Protein 1RZX (pdb70)

CATH classification: 2.30.42.10

B-factor: mean 41.95, std 18.41, range [14.36, 90.68]

Nearest PDB structures (foldseek):
  1rzx-assembly1_A  TM=1.010E+00  e=3.413E-18  Drosophila melanogaster
  1nf3-assembly1_C  TM=9.631E-01  e=6.426E-15  Mus musculus
  2lc6-assembly1_A  TM=9.335E-01  e=3.221E-14  Drosophila melanogaster
  1ry4-assembly1_A  TM=7.702E-01  e=1.210E-12  Drosophila melanogaster
  4q2n-assembly2_C  TM=8.700E-01  e=5.720E-05  Homo sapiens

Foldseek 3Di:
DLKDKDKQADDDLPAFSFWDKDKDWDQDADDVGTDIFIFMWTQDGHVVHRVVVVVPHDGGWTWQAKPPHGCGPHDSVVVVVSQNVCRNIIMTMTRDPD/DDDDDD

Radius of gyration: 13.33 Å; Cα contacts (8 Å, |Δi|>4): 228; chains: 2; bounding box: 27×26×45 Å

Organism: Drosophila melanogaster (NCBI:txid7227)

Sequence (104 aa):
ETHRRVRLLKHGSDKPLGFYIRDGTSVRVTASGLEKQPGIFISRLVPGGLAESTGLLAVNDEVIEVNGIEVAGKTLDQVTDMMVANSSNLIITVKPANVKESLV

InterPro domains:
  IPR000270 PB1 domain [PF00564] (20-100)
  IPR000270 PB1 domain [SM00666] (19-101)
  IPR001478 PDZ domain [PF00595] (165-249)
  IPR001478 PDZ domain [PS50106] (160-253)
  IPR001478 PDZ domain [SM00228] (170-253)
  IPR034868 Partitioning defective protein 6, PB1 domain [cd06403] (20-101)
  IPR036034 PDZ superfamily [G3DSA:2.30.42.10] (130-256)
  IPR036034 PDZ superfamily [SSF50156] (130-253)
  IPR051741 Partitioning defective 6 homolog protein [PTHR14102] (9-257)
  IPR053793 PB1-like domain [PS51745] (19-101)

Secondary structure (DSSP, 8-state):
---EEEEEE---SSS--SEEEEEEEEEE--SSS-EEEEEEEEEEE-TT-HHHHHT---TTPEEEEETTEE-TT--HHHHHHHHHHT-TEEEEEEE---/---EE-

Solvent-accessible surface area: 6295 Å² total; per-residue (Å²): 183,92,70,99,164,0,155,0,113,27,166,31,115,140,105,46,0,1,0,39,0,52,88,20,83,10,91,84,122,73,107,115,30,132,88,151,52,120,12,4,21,0,19,109,40,35,112,67,6,34,0,78,86,49,62,81,6,51,69,72,4,15,1,17,22,1,49,49,101,108,7,69,87,77,76,15,108,88,0,20,95,38,0,75,81,42,16,76,82,0,48,0,3,0,73,32,59,192,163,161,56,23,82,8

GO terms:
  GO:0097482 muscle cell postsynaptic specialization (C, IDA)
  GO:0004860 protein kinase inhibitor activity (F, IDA)
  GO:0043195 terminal bouton (C, IDA)
  GO:0045179 apical cortex (C, IDA)
  GO:0016324 apical plasma membrane (C, IDA)
  GO:0001738 morphogenesis of a polarized epithelium (P, TAS)
  GO:0005938 cell cortex (C, TAS)
  GO:0016324 apical plasma membrane (C, TAS)
  GO:0045186 zonula adherens assembly (P, TAS)
  GO:0035003 subapical complex (C, TAS)
  GO:0055059 asymmetric neuroblast division (P, IGI)
  GO:0005886 plasma membrane (C, HDA)
  GO:0045200 establishment of neuroblast polarity (P, IMP)
  GO:0045880 positive regulation of smoothened signaling pathway (P, IMP)
  GO:0010592 positive regulation of lamellipodium assembly (P, IMP)
  GO:0051491 positive regulation of filopodium assembly (P, IMP)
  GO:0060446 branching involved in open tracheal system development (P, IMP)
  GO:0007298 border follicle cell migration (P, IMP)
  GO:0007416 synapse assembly (P, IMP)
  GO:0007430 terminal branching, open tracheal system (P, IMP)

Structure (mmCIF, N/CA/C/O backbone):
data_1RZX
#
_entry.id   1RZX
#
_cell.length_a   64.853
_cell.length_b   64.853
_cell.length_c   52.599
_cell.angle_alpha   90.00
_cell.angle_beta   90.00
_cell.angle_gamma   120.00
#
_symmetry.space_group_name_H-M   'P 63'
#
loop_
_entity.id
_entity.type
_entity.pdbx_description
1 polymer CG5884-PA
2 polymer 'Acetylated VKESLV Peptide'
3 water water
#
loop_
_atom_site.group_PDB
_atom_site.id
_atom_site.type_symbol
_atom_site.label_atom_id
_atom_site.label_alt_id
_atom_site.label_comp_id
_atom_site.label_asym_id
_atom_site.label_entity_id
_atom_site.label_seq_id
_atom_site.pdbx_PDB_ins_code
_atom_site.Cartn_x
_atom_site.Cartn_y
_atom_site.Cartn_z
_atom_site.occupancy
_atom_site.B_iso_or_equiv
_atom_site.auth_seq_id
_atom_site.auth_comp_id
_atom_site.auth_asym_id
_atom_site.auth_atom_id
_atom_site.pdbx_PDB_model_num
ATOM 1 N N . GLU A 1 1 ? 36.078 42.123 -7.196 1.00 72.88 156 GLU A N 1
ATOM 2 C CA . GLU A 1 1 ? 34.939 41.166 -7.287 1.00 72.18 156 GLU A CA 1
ATOM 3 C C . GLU A 1 1 ? 33.798 41.632 -6.385 1.00 71.01 156 GLU A C 1
ATOM 4 O O . GLU A 1 1 ? 34.034 42.157 -5.296 1.00 71.00 156 GLU A O 1
ATOM 10 N N . THR A 1 2 ? 32.565 41.440 -6.844 1.00 69.00 157 THR A N 1
ATOM 11 C CA . THR A 1 2 ? 31.392 41.843 -6.074 1.00 66.92 157 THR A CA 1
ATOM 12 C C . THR A 1 2 ? 31.036 40.821 -4.997 1.00 64.40 157 THR A C 1
ATOM 13 O O . THR A 1 2 ? 30.189 41.079 -4.144 1.00 63.88 157 THR A O 1
ATOM 17 N N . HIS A 1 3 ? 31.685 39.662 -5.040 1.00 61.23 158 HIS A N 1
ATOM 18 C CA . HIS A 1 3 ? 31.421 38.604 -4.072 1.00 58.15 158 HIS A CA 1
ATOM 19 C C . HIS A 1 3 ? 31.890 38.941 -2.662 1.00 57.11 158 HIS A C 1
ATOM 20 O O . HIS A 1 3 ? 32.862 39.672 -2.470 1.00 56.96 158 HIS A O 1
ATOM 27 N N . ARG A 1 4 ? 31.184 38.394 -1.679 1.00 55.38 159 ARG A N 1
ATOM 28 C CA . ARG A 1 4 ? 31.495 38.610 -0.270 1.00 53.43 159 ARG A CA 1
ATOM 29 C C . ARG A 1 4 ? 31.469 37.268 0.456 1.00 51.32 159 ARG A C 1
ATOM 30 O O . ARG A 1 4 ? 30.499 36.519 0.352 1.00 50.66 159 ARG A O 1
ATOM 38 N N . ARG A 1 5 ? 32.530 36.959 1.188 1.00 48.43 160 ARG A N 1
ATOM 39 C CA . ARG A 1 5 ? 32.578 35.699 1.914 1.00 47.09 160 ARG A CA 1
ATOM 40 C C . ARG A 1 5 ? 32.160 35.876 3.366 1.00 44.90 160 ARG A C 1
ATOM 41 O O . ARG A 1 5 ? 32.725 36.695 4.087 1.00 45.24 160 ARG A O 1
ATOM 49 N N . VAL A 1 6 ? 31.157 35.111 3.781 1.00 42.07 161 VAL A N 1
ATOM 50 C CA . VAL A 1 6 ? 30.654 35.187 5.144 1.00 40.19 161 VAL A CA 1
ATOM 51 C C . VAL A 1 6 ? 30.909 33.899 5.916 1.00 41.11 161 VAL A C 1
ATOM 52 O O . VAL A 1 6 ? 30.637 32.802 5.433 1.00 39.64 161 VAL A O 1
ATOM 56 N N . ARG A 1 7 ? 31.436 34.041 7.124 1.00 42.16 162 ARG A N 1
ATOM 57 C CA . ARG A 1 7 ? 31.706 32.896 7.977 1.00 45.92 162 ARG A CA 1
ATOM 58 C C . ARG A 1 7 ? 30.730 32.881 9.146 1.00 47.15 162 ARG A C 1
ATOM 59 O O . ARG A 1 7 ? 30.620 33.854 9.889 1.00 46.33 162 ARG A O 1
ATOM 67 N N . LEU A 1 8 ? 30.015 31.773 9.297 1.00 48.72 163 LEU A N 1
ATOM 68 C CA . LEU A 1 8 ? 29.054 31.637 10.380 1.00 52.02 163 LEU A CA 1
ATOM 69 C C . LEU A 1 8 ? 29.614 30.698 11.440 1.00 54.78 163 LEU A C 1
ATOM 70 O O . LEU A 1 8 ? 29.688 29.481 11.235 1.00 54.72 163 LEU A O 1
ATOM 75 N N . LEU A 1 9 ? 30.017 31.273 12.567 1.00 57.13 164 LEU A N 1
ATOM 76 C CA . LEU A 1 9 ? 30.579 30.496 13.661 1.00 61.20 164 LEU A CA 1
ATOM 77 C C . LEU A 1 9 ? 29.449 30.025 14.575 1.00 62.75 164 LEU A C 1
ATOM 78 O O . LEU A 1 9 ? 29.043 30.745 15.488 1.00 62.48 164 LEU A O 1
ATOM 83 N N . LYS A 1 10 ? 28.944 28.819 14.332 1.00 64.75 165 LYS A N 1
ATOM 84 C CA . LYS A 1 10 ? 27.857 28.280 15.142 1.00 67.79 165 LYS A CA 1
ATOM 85 C C . LYS A 1 10 ? 28.361 27.502 16.353 1.00 69.05 165 LYS A C 1
ATOM 86 O O . LYS A 1 10 ? 29.451 26.932 16.330 1.00 69.59 165 LYS A O 1
ATOM 92 N N . HIS A 1 11 ? 27.555 27.483 17.411 1.00 70.90 166 HIS A N 1
ATOM 93 C CA . HIS A 1 11 ? 27.908 26.773 18.637 1.00 72.51 166 HIS A CA 1
ATOM 94 C C . HIS A 1 11 ? 26.897 25.670 18.935 1.00 72.12 166 HIS A C 1
ATOM 95 O O . HIS A 1 11 ? 27.275 24.534 19.228 1.00 72.53 166 HIS A O 1
ATOM 102 N N . GLY A 1 12 ? 25.612 26.011 18.855 1.00 70.78 167 GLY A N 1
ATOM 103 C CA . GLY A 1 12 ? 24.569 25.034 19.116 1.00 68.88 167 GLY A CA 1
ATOM 104 C C . GLY A 1 12 ? 24.440 24.021 17.994 1.00 67.16 167 GLY A C 1
ATOM 105 O O . GLY A 1 12 ? 24.177 24.382 16.845 1.00 67.27 167 GLY A O 1
ATOM 106 N N . SER A 1 13 ? 24.627 22.748 18.327 1.00 65.07 168 SER A N 1
ATOM 107 C CA . SER A 1 13 ? 24.537 21.677 17.341 1.00 63.02 168 SER A CA 1
ATOM 108 C C . SER A 1 13 ? 23.130 21.525 16.763 1.00 60.57 168 SER A C 1
ATOM 109 O O . SER A 1 13 ? 22.967 21.079 15.626 1.00 60.64 168 SER A O 1
ATOM 112 N N . ASP A 1 14 ? 22.118 21.902 17.541 1.00 56.14 169 ASP A N 1
ATOM 113 C CA . ASP A 1 14 ? 20.736 21.788 17.092 1.00 51.90 169 ASP A CA 1
ATOM 114 C C . ASP A 1 14 ? 20.231 23.110 16.514 1.00 48.70 169 ASP A C 1
ATOM 115 O O . ASP A 1 14 ? 19.356 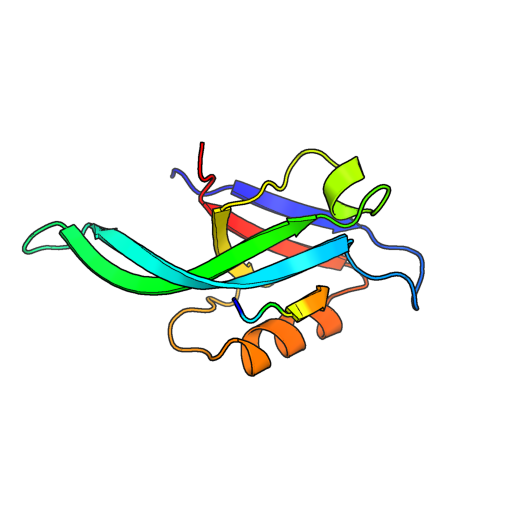23.127 15.646 1.00 46.93 169 ASP A O 1
ATOM 120 N N . LYS A 1 15 ? 20.780 24.215 17.005 1.00 44.86 170 LYS A N 1
ATOM 121 C CA . LYS A 1 15 ? 20.397 25.533 16.524 1.00 40.74 170 LYS A CA 1
ATOM 122 C C . LYS A 1 15 ? 20.840 25.660 15.068 1.00 38.31 170 LYS A C 1
ATOM 123 O O . LYS A 1 15 ? 21.975 25.328 14.726 1.00 37.12 170 LYS A O 1
ATOM 129 N N . PRO A 1 16 ? 19.943 26.139 14.192 1.00 35.08 171 PRO A N 1
ATOM 130 C CA . PRO A 1 16 ? 20.250 26.305 12.770 1.00 32.39 171 PRO A CA 1
ATOM 131 C C . PRO A 1 16 ? 21.106 27.542 12.496 1.00 30.83 171 PRO A C 1
ATOM 132 O O . PRO A 1 16 ? 21.273 28.400 13.369 1.00 29.35 171 PRO A O 1
ATOM 136 N N . LEU A 1 17 ? 21.650 27.619 11.285 1.00 28.11 172 LEU A N 1
ATOM 137 C CA . LEU A 1 17 ? 22.476 28.749 10.870 1.00 27.80 172 LEU A CA 1
ATOM 138 C C . LEU A 1 17 ? 21.645 30.029 10.944 1.00 27.01 172 LEU A C 1
ATOM 139 O O . LEU A 1 17 ? 22.185 31.123 11.108 1.00 25.28 172 LEU A O 1
ATOM 144 N N . GLY A 1 18 ? 20.330 29.887 10.798 1.00 25.55 173 GLY A N 1
ATOM 145 C CA . GLY A 1 18 ? 19.461 31.044 10.889 1.00 26.37 173 GLY A CA 1
ATOM 146 C C . GLY A 1 18 ? 18.940 31.649 9.602 1.00 25.84 173 GLY A C 1
ATOM 147 O O . GLY A 1 18 ? 18.549 32.819 9.594 1.00 27.54 173 GLY A O 1
ATOM 148 N N . PHE A 1 19 ? 18.942 30.894 8.507 1.00 25.28 174 PHE A N 1
ATOM 149 C CA . PHE A 1 19 ? 18.420 31.446 7.263 1.00 23.67 174 PHE A CA 1
ATOM 150 C C . PHE A 1 19 ? 17.771 30.403 6.366 1.00 24.29 174 PHE A C 1
ATOM 151 O O . PHE A 1 19 ? 17.959 29.196 6.551 1.00 27.00 174 PHE A O 1
ATOM 159 N N . TYR A 1 20 ? 16.977 30.876 5.414 1.00 24.11 175 TYR A N 1
ATOM 160 C CA . TYR A 1 20 ? 16.270 30.010 4.483 1.00 24.55 175 TYR A CA 1
ATOM 161 C C . TYR A 1 20 ? 16.790 30.285 3.078 1.00 23.27 175 TYR A C 1
ATOM 162 O O . TYR A 1 20 ? 17.167 31.417 2.770 1.00 22.89 175 TYR A O 1
ATOM 171 N N . ILE A 1 21 ? 16.821 29.259 2.231 1.00 21.05 176 ILE A N 1
ATOM 172 C CA . ILE A 1 21 ? 17.259 29.452 0.858 1.00 21.27 176 ILE A CA 1
ATOM 173 C C . ILE A 1 21 ? 16.161 29.013 -0.091 1.00 21.29 176 ILE A C 1
ATOM 174 O O . ILE A 1 21 ? 15.331 28.190 0.260 1.00 22.05 176 ILE A O 1
ATOM 179 N N . ARG A 1 22 ? 16.172 29.567 -1.296 1.00 23.78 177 ARG A N 1
ATOM 180 C CA . ARG A 1 22 ? 15.183 29.229 -2.310 1.00 24.63 177 ARG A CA 1
ATOM 181 C C . ARG A 1 22 ? 15.856 29.203 -3.676 1.00 24.80 177 ARG A C 1
ATOM 182 O O . ARG A 1 22 ? 16.996 29.614 -3.815 1.00 23.08 177 ARG A O 1
ATOM 190 N N . ASP A 1 23 ? 15.119 28.731 -4.674 1.00 26.50 178 ASP A N 1
ATOM 191 C CA . ASP A 1 23 ? 15.595 28.688 -6.045 1.00 27.37 178 ASP A CA 1
ATOM 192 C C . ASP A 1 23 ? 15.314 30.071 -6.604 1.00 28.47 178 ASP A C 1
ATOM 193 O O . ASP A 1 23 ? 14.356 30.728 -6.198 1.00 28.97 178 ASP A O 1
ATOM 198 N N . GLY A 1 24 ? 16.147 30.512 -7.534 1.00 27.02 179 GLY A N 1
ATOM 199 C CA . GLY A 1 24 ? 15.953 31.816 -8.131 1.00 26.47 179 GLY A CA 1
ATOM 200 C C . GLY A 1 24 ? 16.597 31.875 -9.501 1.00 28.89 179 GLY A C 1
ATOM 201 O O . GLY A 1 24 ? 16.940 30.849 -10.076 1.00 25.92 179 GLY A O 1
ATOM 202 N N . THR A 1 25 ? 16.757 33.084 -10.023 1.00 32.79 180 THR A N 1
ATOM 203 C CA . THR A 1 25 ? 17.368 33.286 -11.327 1.00 37.57 180 THR A CA 1
ATOM 204 C C . THR A 1 25 ? 18.383 34.409 -11.184 1.00 40.72 180 THR A C 1
ATOM 205 O O . THR A 1 25 ? 18.174 35.333 -10.405 1.00 40.56 180 THR A O 1
ATOM 209 N N . SER A 1 26 ? 19.487 34.327 -11.916 1.00 47.23 181 SER A N 1
ATOM 210 C CA . SER A 1 26 ? 20.504 35.372 -11.861 1.00 52.95 181 SER A CA 1
ATOM 211 C C . SER A 1 26 ? 20.926 35.743 -13.276 1.00 57.44 181 SER A C 1
ATOM 212 O O . SER A 1 26 ? 21.252 34.871 -14.081 1.00 58.62 181 SER A O 1
ATOM 215 N N . VAL A 1 27 ? 20.899 37.037 -13.579 1.00 62.81 182 VAL A N 1
ATOM 216 C CA . VAL A 1 27 ? 21.280 37.524 -14.900 1.00 68.14 182 VAL A CA 1
ATOM 217 C C . VAL A 1 27 ? 22.750 37.913 -14.919 1.00 71.79 182 VAL A C 1
ATOM 218 O O . VAL A 1 27 ? 23.094 39.093 -14.988 1.00 72.97 182 VAL A O 1
ATOM 222 N N . ARG A 1 28 ? 23.618 36.908 -14.860 1.00 75.97 183 ARG A N 1
ATOM 223 C CA . ARG A 1 28 ? 25.056 37.141 -14.858 1.00 79.69 183 ARG A CA 1
ATOM 224 C C . ARG A 1 28 ? 25.584 37.489 -16.243 1.00 81.15 183 ARG A C 1
ATOM 225 O O . ARG A 1 28 ? 24.964 37.166 -17.255 1.00 81.06 183 ARG A O 1
ATOM 233 N N . VAL A 1 29 ? 26.731 38.161 -16.275 1.00 83.41 184 VAL A N 1
ATOM 234 C CA . VAL A 1 29 ? 27.361 38.569 -17.526 1.00 85.42 184 VAL A CA 1
ATOM 235 C C . VAL A 1 29 ? 28.034 37.392 -18.223 1.00 86.65 184 VAL A C 1
ATOM 236 O O . VAL A 1 29 ? 28.393 36.400 -17.585 1.00 86.64 184 VAL A O 1
ATOM 240 N N . THR A 1 30 ? 28.200 37.513 -19.537 1.00 88.14 185 THR A N 1
ATOM 241 C CA . THR A 1 30 ? 28.824 36.463 -20.335 1.00 89.19 185 THR A CA 1
ATOM 242 C C . THR A 1 30 ? 29.553 37.104 -21.513 1.00 89.55 185 THR A C 1
ATOM 243 O O . THR A 1 30 ? 29.859 38.298 -21.488 1.00 89.78 185 THR A O 1
ATOM 247 N N . ALA A 1 31 ? 29.827 36.311 -22.544 1.00 90.08 186 ALA A N 1
ATOM 248 C CA . ALA A 1 31 ? 30.517 36.808 -23.729 1.00 90.31 186 ALA A CA 1
ATOM 249 C C . ALA A 1 31 ? 29.553 37.571 -24.635 1.00 90.18 186 ALA A C 1
ATOM 250 O O . ALA A 1 31 ? 29.783 38.738 -24.959 1.00 90.23 186 ALA A O 1
ATOM 252 N N . SER A 1 32 ? 28.475 36.906 -25.042 1.00 89.38 187 SER A N 1
ATOM 253 C CA . SER A 1 32 ? 27.476 37.521 -25.909 1.00 88.59 187 SER A CA 1
ATOM 254 C C . SER A 1 32 ? 26.704 38.600 -25.155 1.00 87.69 187 SER A C 1
ATOM 255 O O . SER A 1 32 ? 25.963 39.381 -25.753 1.00 87.87 187 SER A O 1
ATOM 258 N N . GLY A 1 33 ? 26.886 38.637 -23.838 1.00 86.26 188 GLY A N 1
ATOM 259 C CA . GLY A 1 33 ? 26.200 39.618 -23.018 1.00 84.07 188 GLY A CA 1
ATOM 260 C C . GLY A 1 33 ? 25.500 38.971 -21.840 1.00 82.46 188 GLY A C 1
ATOM 261 O O . GLY A 1 33 ? 25.697 37.786 -21.569 1.00 82.26 188 GLY A O 1
ATOM 262 N N . LEU A 1 34 ? 24.684 39.751 -21.138 1.00 80.71 189 LEU A N 1
ATOM 263 C CA . LEU A 1 34 ? 23.945 39.261 -19.976 1.00 78.78 189 LEU A CA 1
ATOM 264 C C . LEU A 1 34 ? 23.084 38.046 -20.329 1.00 76.36 189 LEU A C 1
ATOM 265 O O . LEU A 1 34 ? 22.409 38.030 -21.361 1.00 76.68 189 LEU A O 1
ATOM 270 N N . GLU A 1 35 ? 23.111 37.031 -19.469 1.00 72.77 190 GLU A N 1
ATOM 271 C CA . GLU A 1 35 ? 22.340 35.815 -19.703 1.00 69.16 190 GLU A CA 1
ATOM 272 C C . GLU A 1 35 ? 21.752 35.271 -18.400 1.00 65.65 190 GLU A C 1
ATOM 273 O O . GLU A 1 35 ? 22.389 35.338 -17.349 1.00 65.61 190 GLU A O 1
ATOM 279 N N . LYS A 1 36 ? 20.535 34.737 -18.470 1.00 60.50 191 LYS A N 1
ATOM 280 C CA . LYS A 1 36 ? 19.876 34.183 -17.292 1.00 55.74 191 LYS A CA 1
ATOM 281 C C . LYS A 1 36 ? 20.356 32.775 -16.991 1.00 51.75 191 LYS A C 1
ATOM 282 O O . LYS A 1 36 ? 20.577 31.976 -17.898 1.00 50.36 191 LYS A O 1
ATOM 288 N N . GLN A 1 37 ? 20.508 32.478 -15.706 1.00 47.30 192 GLN A N 1
ATOM 289 C CA . GLN A 1 37 ? 20.955 31.164 -15.273 1.00 44.86 192 GLN A CA 1
ATOM 290 C C . GLN A 1 37 ? 20.311 30.850 -13.922 1.00 40.82 192 GLN A C 1
ATOM 291 O O . GLN A 1 37 ? 19.992 31.753 -13.151 1.00 37.92 192 GLN A O 1
ATOM 297 N N . PRO A 1 38 ? 20.084 29.563 -13.629 1.00 38.04 193 PRO A N 1
ATOM 298 C CA . PRO A 1 38 ? 19.477 29.177 -12.348 1.00 36.32 193 PRO A CA 1
ATOM 299 C C . PRO A 1 38 ? 20.404 29.608 -11.204 1.00 34.20 193 PRO A C 1
ATOM 300 O O . PRO A 1 38 ? 21.595 29.838 -11.430 1.00 34.22 193 PRO A O 1
ATOM 304 N N . GLY A 1 39 ? 19.860 29.736 -9.995 1.00 30.67 194 GLY A N 1
ATOM 305 C CA . GLY A 1 39 ? 20.672 30.144 -8.859 1.00 28.08 194 GLY A CA 1
ATOM 306 C C . GLY A 1 39 ? 20.013 29.919 -7.509 1.00 26.00 194 GLY A C 1
ATOM 307 O O . GLY A 1 39 ? 18.819 29.624 -7.428 1.00 26.89 194 GLY A O 1
ATOM 308 N N . ILE A 1 40 ? 20.795 30.048 -6.444 1.00 25.21 195 ILE A N 1
ATOM 309 C CA . ILE A 1 40 ? 20.291 29.858 -5.081 1.00 23.92 195 ILE A CA 1
ATOM 310 C C . ILE A 1 40 ? 20.324 31.208 -4.366 1.00 24.69 195 ILE A C 1
ATOM 311 O O . ILE A 1 40 ? 21.325 31.923 -4.432 1.00 25.12 195 ILE A O 1
ATOM 316 N N . PHE A 1 41 ? 19.228 31.563 -3.700 1.00 25.50 196 PHE A N 1
ATOM 317 C CA . PHE A 1 41 ? 19.145 32.844 -2.992 1.00 25.80 196 PHE A CA 1
ATOM 318 C C . PHE A 1 41 ? 18.617 32.690 -1.579 1.00 25.74 196 PHE A C 1
ATOM 319 O O . PHE A 1 41 ? 17.930 31.720 -1.249 1.00 23.82 196 PHE A O 1
ATOM 327 N N . ILE A 1 42 ? 18.951 33.658 -0.740 1.00 27.15 197 ILE A N 1
ATOM 328 C CA . ILE A 1 42 ? 18.465 33.659 0.631 1.00 27.98 197 ILE A CA 1
ATOM 329 C C . ILE A 1 42 ? 17.080 34.298 0.585 1.00 28.38 197 ILE A C 1
ATOM 330 O O . ILE A 1 42 ? 16.933 35.423 0.127 1.00 27.69 197 ILE A O 1
ATOM 335 N N . SER A 1 43 ? 16.072 33.563 1.036 1.00 30.56 198 SER A N 1
ATOM 336 C CA . SER A 1 43 ? 14.700 34.053 1.021 1.00 32.98 198 SER A CA 1
ATOM 337 C C . SER A 1 43 ? 14.402 34.858 2.276 1.00 34.50 198 SER A C 1
ATOM 338 O O . SER A 1 43 ? 13.767 35.905 2.201 1.00 36.37 198 SER A O 1
ATOM 341 N N . ARG A 1 44 ? 14.865 34.369 3.425 1.00 35.03 199 ARG A N 1
ATOM 342 C CA . ARG A 1 44 ? 14.648 35.080 4.680 1.00 36.10 199 ARG A CA 1
ATOM 343 C C . ARG A 1 44 ? 15.530 34.628 5.839 1.00 36.13 199 ARG A C 1
ATOM 344 O O . ARG A 1 44 ? 16.146 33.555 5.804 1.00 33.12 199 ARG A O 1
ATOM 352 N N . LEU A 1 45 ? 15.569 35.466 6.872 1.00 35.84 200 LEU A N 1
ATOM 353 C CA . LEU A 1 45 ? 16.385 35.226 8.057 1.00 35.78 200 LEU A CA 1
ATOM 354 C C . LEU A 1 45 ? 15.520 34.903 9.267 1.00 36.22 200 LEU A C 1
ATOM 355 O O . LEU A 1 45 ? 14.434 35.463 9.435 1.00 38.50 200 LEU A O 1
ATOM 360 N N . VAL A 1 46 ? 15.996 33.988 10.101 1.00 34.38 201 VAL A N 1
ATOM 361 C CA . VAL A 1 46 ? 15.271 33.618 11.302 1.00 33.41 201 VAL A CA 1
ATOM 362 C C . VAL A 1 46 ? 15.471 34.731 12.329 1.00 34.93 201 VAL A C 1
ATOM 363 O O . VAL A 1 46 ? 16.604 35.10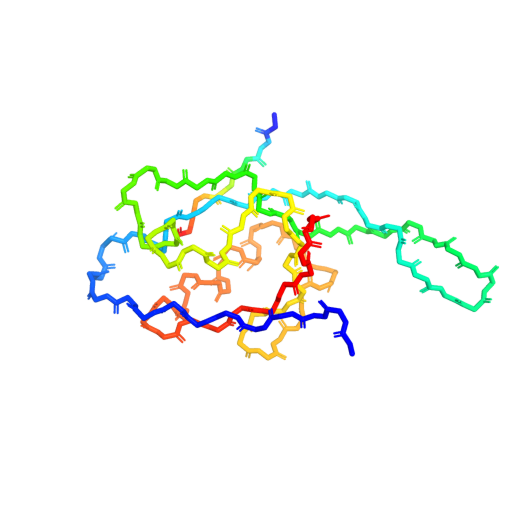0 12.635 1.00 32.17 201 VAL A O 1
ATOM 367 N N . PRO A 1 47 ? 14.371 35.287 12.868 1.00 36.03 202 PRO A N 1
ATOM 368 C CA . PRO A 1 47 ? 14.506 36.358 13.862 1.00 35.58 202 PRO A CA 1
ATOM 369 C C . PRO A 1 47 ? 15.333 35.906 15.064 1.00 34.24 202 PRO A C 1
ATOM 370 O O . PRO A 1 47 ? 15.091 34.841 15.619 1.00 34.88 202 PRO A O 1
ATOM 374 N N . GLY A 1 48 ? 16.320 36.712 15.443 1.00 34.24 203 GLY A N 1
ATOM 375 C CA . GLY A 1 48 ? 17.165 36.368 16.573 1.00 34.24 203 GLY A CA 1
ATOM 376 C C . GLY A 1 48 ? 18.155 35.252 16.279 1.00 34.58 203 GLY A C 1
ATOM 377 O O . GLY A 1 48 ? 18.891 34.827 17.172 1.00 32.71 203 GLY A O 1
ATOM 378 N N . GLY A 1 49 ? 18.185 34.781 15.031 1.00 32.85 204 GLY A N 1
ATOM 379 C CA . GLY A 1 49 ? 19.097 33.707 14.667 1.00 31.88 204 GLY A CA 1
ATOM 380 C C . GLY A 1 49 ? 20.516 34.170 14.394 1.00 31.62 204 GLY A C 1
ATOM 381 O O . GLY A 1 49 ? 20.773 35.361 14.230 1.00 30.19 204 GLY A O 1
ATOM 382 N N . LEU A 1 50 ? 21.443 33.217 14.335 1.00 33.51 205 LEU A N 1
ATOM 383 C CA . LEU A 1 50 ? 22.853 33.525 14.095 1.00 33.83 205 LEU A CA 1
ATOM 384 C C . LEU A 1 50 ? 23.087 34.382 12.847 1.00 34.10 205 LEU A C 1
ATOM 385 O O . LEU A 1 50 ? 23.731 35.426 12.923 1.00 34.35 205 LEU A O 1
ATOM 390 N N . ALA A 1 51 ? 22.570 33.947 11.701 1.00 34.33 206 ALA A N 1
ATOM 391 C CA . ALA A 1 51 ? 22.759 34.701 10.464 1.00 34.86 206 ALA A CA 1
ATOM 392 C C . ALA A 1 51 ? 22.357 36.168 10.628 1.00 35.96 206 ALA A C 1
ATOM 393 O O . ALA A 1 51 ? 23.125 37.068 10.286 1.00 36.12 206 ALA A O 1
ATOM 395 N N . GLU A 1 52 ? 21.159 36.410 11.150 1.00 38.01 207 GLU A N 1
ATOM 396 C CA . GLU A 1 52 ? 20.684 37.777 11.340 1.00 40.26 207 GLU A CA 1
ATOM 397 C C . GLU A 1 52 ? 21.591 38.564 12.288 1.00 41.47 207 GLU A C 1
ATOM 398 O O . GLU A 1 52 ? 21.877 39.736 12.048 1.00 41.55 207 GLU A O 1
ATOM 404 N N . SER A 1 53 ? 22.055 37.912 13.351 1.00 43.39 208 SER A N 1
ATOM 405 C CA . SER A 1 53 ? 22.909 38.574 14.337 1.00 45.07 208 SER A CA 1
ATOM 406 C C . SER A 1 53 ? 24.195 39.140 13.743 1.00 45.17 208 SER A C 1
ATOM 407 O O . SER A 1 53 ? 24.667 40.195 14.168 1.00 44.95 208 SER A O 1
ATOM 410 N N . THR A 1 54 ? 24.753 38.442 12.759 1.00 45.22 209 THR A N 1
ATOM 411 C CA . THR A 1 54 ? 25.991 38.877 12.123 1.00 43.88 209 THR A CA 1
ATOM 412 C C . THR A 1 54 ? 25.796 40.144 11.303 1.00 44.02 209 THR A C 1
ATOM 413 O O . THR A 1 54 ? 26.683 40.991 11.234 1.00 43.12 209 THR A O 1
ATOM 417 N N . GLY A 1 55 ? 24.634 40.263 10.671 1.00 44.65 210 GLY A N 1
ATOM 418 C CA . GLY A 1 55 ? 24.364 41.426 9.847 1.00 45.15 210 GLY A CA 1
ATOM 419 C C . GLY A 1 55 ? 25.135 41.400 8.536 1.00 45.13 210 GLY A C 1
ATOM 420 O O . GLY A 1 55 ? 25.280 42.429 7.878 1.00 46.05 210 GLY A O 1
ATOM 421 N N . LEU A 1 56 ? 25.631 40.227 8.151 1.00 44.06 211 LEU A N 1
ATOM 422 C CA . LEU A 1 56 ? 26.391 40.095 6.906 1.00 43.95 211 LEU A CA 1
ATOM 423 C C . LEU A 1 56 ? 25.556 39.469 5.789 1.00 43.27 211 LEU A C 1
ATOM 424 O O . LEU A 1 56 ? 25.876 39.607 4.606 1.00 44.06 211 LEU A O 1
ATOM 429 N N . LEU A 1 57 ? 24.483 38.785 6.169 1.00 41.03 212 LEU A N 1
ATOM 430 C CA . LEU A 1 57 ? 23.600 38.142 5.204 1.00 40.88 212 LEU A CA 1
ATOM 431 C C . LEU A 1 57 ? 22.249 38.843 5.147 1.00 40.28 212 LEU A C 1
ATOM 432 O O . LEU A 1 57 ? 21.712 39.265 6.173 1.00 39.96 212 LEU A O 1
ATOM 437 N N . ALA A 1 58 ? 21.701 38.966 3.944 1.00 39.35 213 ALA A N 1
ATOM 438 C CA . ALA A 1 58 ? 20.412 39.623 3.774 1.00 38.20 213 ALA A CA 1
ATOM 439 C C . ALA A 1 58 ? 19.563 38.931 2.719 1.00 37.19 213 ALA A C 1
ATOM 440 O O . ALA A 1 58 ? 20.077 38.186 1.876 1.00 35.87 213 ALA A O 1
ATOM 442 N N . VAL A 1 59 ? 18.261 39.180 2.779 1.00 35.59 214 VAL A N 1
ATOM 443 C CA . VAL A 1 59 ? 17.327 38.608 1.829 1.00 36.01 214 VAL A CA 1
ATOM 444 C C . VAL A 1 59 ? 17.717 38.981 0.405 1.00 35.68 214 VAL A C 1
ATOM 445 O O . VAL A 1 59 ? 18.193 40.088 0.153 1.00 34.07 214 VAL A O 1
ATOM 449 N N . ASN A 1 60 ? 17.535 38.032 -0.510 1.00 35.99 215 ASN A N 1
ATOM 450 C CA . ASN A 1 60 ? 17.842 38.222 -1.923 1.00 35.54 215 ASN A CA 1
ATOM 451 C C . ASN A 1 60 ? 19.314 38.102 -2.278 1.00 34.37 215 ASN A C 1
ATOM 452 O O . ASN A 1 60 ? 19.681 38.194 -3.448 1.00 33.45 215 ASN A O 1
ATOM 457 N N . ASP A 1 61 ? 20.161 37.898 -1.275 1.00 32.91 216 ASP A N 1
ATOM 458 C CA . ASP A 1 61 ? 21.585 37.701 -1.538 1.00 31.53 216 ASP A CA 1
ATOM 459 C C . ASP A 1 61 ? 21.694 36.377 -2.298 1.00 28.43 216 ASP A C 1
ATOM 460 O O . ASP A 1 61 ? 20.918 35.471 -2.053 1.00 28.20 216 ASP A O 1
ATOM 465 N N . GLU A 1 62 ? 22.636 36.272 -3.228 1.00 28.91 217 GLU A N 1
ATOM 466 C CA . GLU A 1 62 ? 22.773 35.041 -4.001 1.00 27.81 217 GLU A CA 1
ATOM 467 C C . GLU A 1 62 ? 23.924 34.189 -3.482 1.00 25.09 217 GLU A C 1
ATOM 468 O O . GLU A 1 62 ? 25.044 34.663 -3.330 1.00 26.65 217 GLU A O 1
ATOM 474 N N . VAL A 1 63 ? 23.637 32.925 -3.207 1.00 24.40 218 VAL A N 1
ATOM 475 C CA . VAL A 1 63 ? 24.655 32.000 -2.721 1.00 22.10 218 VAL A CA 1
ATOM 476 C C . VAL A 1 63 ? 25.472 31.543 -3.918 1.00 22.14 218 VAL A C 1
ATOM 477 O O . VAL A 1 63 ? 24.940 30.995 -4.876 1.00 21.33 218 VAL A O 1
ATOM 481 N N . ILE A 1 64 ? 26.772 31.789 -3.874 1.00 21.33 219 ILE A N 1
ATOM 482 C CA . ILE A 1 64 ? 27.640 31.411 -4.977 1.00 21.96 219 ILE A CA 1
ATOM 483 C C . ILE A 1 64 ? 28.364 30.101 -4.698 1.00 21.97 219 ILE A C 1
ATOM 484 O O . ILE A 1 64 ? 28.511 29.256 -5.580 1.00 19.48 219 ILE A O 1
ATOM 489 N N . GLU A 1 65 ? 28.849 29.949 -3.473 1.00 23.90 220 GLU A N 1
ATOM 490 C CA . GLU A 1 65 ? 29.552 28.728 -3.099 1.00 24.38 220 GLU A CA 1
ATOM 491 C C . GLU A 1 65 ? 29.487 28.435 -1.615 1.00 24.33 220 GLU A C 1
ATOM 492 O O . GLU A 1 65 ? 29.276 29.335 -0.785 1.00 21.91 220 GLU A O 1
ATOM 498 N N . VAL A 1 66 ? 29.643 27.156 -1.294 1.00 22.01 221 VAL A N 1
ATOM 499 C CA . VAL A 1 66 ? 29.597 26.688 0.075 1.00 22.37 221 VAL A CA 1
ATOM 500 C C . VAL A 1 66 ? 30.922 26.030 0.385 1.00 23.03 221 VAL A C 1
ATOM 501 O O . VAL A 1 66 ? 31.253 24.986 -0.190 1.00 21.59 221 VAL A O 1
ATOM 505 N N . ASN A 1 67 ? 31.674 26.652 1.290 1.00 21.27 222 ASN A N 1
ATOM 506 C CA . ASN A 1 67 ? 32.977 26.158 1.679 1.00 21.19 222 ASN A CA 1
ATOM 507 C C . ASN A 1 67 ? 33.866 25.808 0.488 1.00 20.60 222 ASN A C 1
ATOM 508 O O . ASN A 1 67 ? 34.449 24.717 0.416 1.00 18.23 222 ASN A O 1
ATOM 513 N N . GLY A 1 68 ? 33.938 26.740 -0.454 1.00 18.25 223 GLY A N 1
ATOM 514 C CA . GLY A 1 68 ? 34.790 26.571 -1.609 1.00 19.88 223 GLY A CA 1
ATOM 515 C C . GLY A 1 68 ? 34.175 25.875 -2.800 1.00 18.29 223 GLY A C 1
ATOM 516 O O . GLY A 1 68 ? 34.756 25.919 -3.877 1.00 21.33 223 GLY A O 1
ATOM 517 N N . ILE A 1 69 ? 33.006 25.264 -2.620 1.00 19.10 224 ILE A N 1
ATOM 518 C CA . ILE A 1 69 ? 32.345 24.516 -3.678 1.00 17.65 224 ILE A CA 1
ATOM 519 C C . ILE A 1 69 ? 31.176 25.321 -4.251 1.00 20.76 224 ILE A C 1
ATOM 520 O O . ILE A 1 69 ? 30.278 25.729 -3.521 1.00 17.57 224 ILE A O 1
ATOM 525 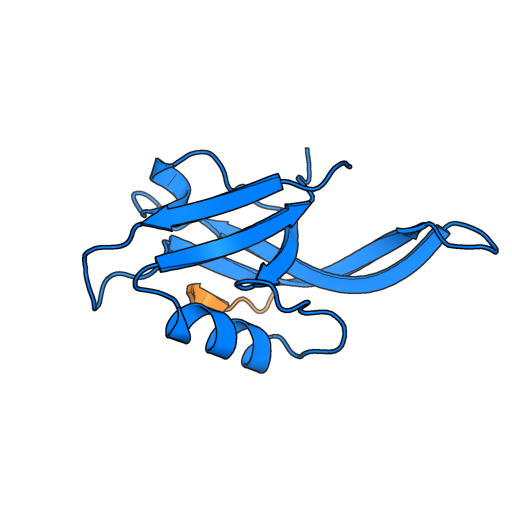N N . GLU A 1 70 ? 31.191 25.541 -5.560 1.00 19.45 225 GLU A N 1
ATOM 526 C CA . GLU A 1 70 ? 30.126 26.295 -6.213 1.00 23.32 225 GLU A CA 1
ATOM 527 C C . GLU A 1 70 ? 28.814 25.528 -6.203 1.00 22.52 225 GLU A C 1
ATOM 528 O O . GLU A 1 70 ? 28.811 24.301 -6.321 1.00 20.78 225 GLU A O 1
ATOM 534 N N . VAL A 1 71 ? 27.703 26.249 -6.054 1.00 21.29 226 VAL A N 1
ATOM 535 C CA . VAL A 1 71 ? 26.389 25.612 -6.033 1.00 23.01 226 VAL A CA 1
ATOM 536 C C . VAL A 1 71 ? 25.746 25.541 -7.421 1.00 23.84 226 VAL A C 1
ATOM 537 O O . VAL A 1 71 ? 24.674 24.953 -7.588 1.00 21.87 226 VAL A O 1
ATOM 541 N N . ALA A 1 72 ? 26.402 26.132 -8.418 1.00 24.49 227 ALA A N 1
ATOM 542 C CA . ALA A 1 72 ? 25.868 26.135 -9.783 1.00 24.02 227 ALA A CA 1
ATOM 543 C C . ALA A 1 72 ? 25.553 24.723 -10.282 1.00 25.17 227 ALA A C 1
ATOM 544 O O . ALA A 1 72 ? 26.372 23.813 -10.164 1.00 24.14 227 ALA A O 1
ATOM 546 N N . GLY A 1 73 ? 24.357 24.550 -10.841 1.00 24.89 228 GLY A N 1
ATOM 547 C CA . GLY A 1 73 ? 23.956 23.254 -11.362 1.00 23.53 228 GLY A CA 1
ATOM 548 C C . GLY A 1 73 ? 23.397 22.294 -10.322 1.00 22.71 228 GLY A C 1
ATOM 549 O O . GLY A 1 73 ? 23.018 21.168 -10.646 1.00 26.44 228 GLY A O 1
ATOM 550 N N . LYS A 1 74 ? 23.306 22.737 -9.075 1.00 20.40 229 LYS A N 1
ATOM 551 C CA . LYS A 1 74 ? 22.788 21.886 -8.010 1.00 19.40 229 LYS A CA 1
ATOM 552 C C . LYS A 1 74 ? 21.345 22.218 -7.625 1.00 20.06 229 LYS A C 1
ATOM 553 O O . LYS A 1 74 ? 20.877 23.326 -7.877 1.00 18.10 229 LYS A O 1
ATOM 559 N N . THR A 1 75 ? 20.634 21.263 -7.025 1.00 20.68 230 THR A N 1
ATOM 560 C CA . THR A 1 75 ? 19.248 21.505 -6.621 1.00 21.07 230 THR A CA 1
ATOM 561 C C . THR A 1 75 ? 19.208 22.131 -5.226 1.00 23.00 230 THR A C 1
ATOM 562 O O . THR A 1 75 ? 20.201 22.114 -4.481 1.00 21.23 230 THR A O 1
ATOM 566 N N . LEU A 1 76 ? 18.045 22.663 -4.868 1.00 21.70 231 LEU A N 1
ATOM 567 C CA . LEU A 1 76 ? 17.863 23.271 -3.557 1.00 22.49 231 LEU A CA 1
ATOM 568 C C . LEU A 1 76 ? 18.169 22.224 -2.487 1.00 21.43 231 LEU A 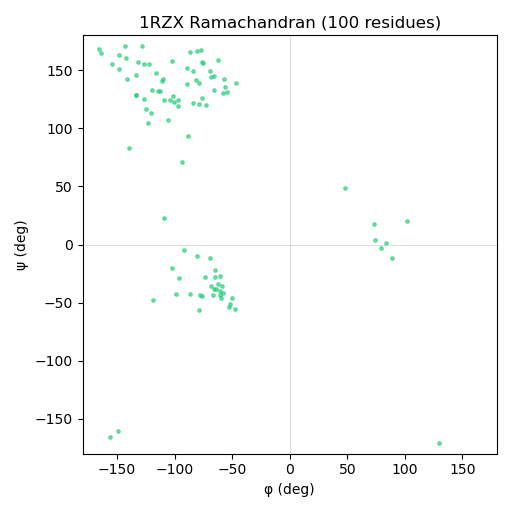C 1
ATOM 569 O O . LEU A 1 76 ? 18.799 22.522 -1.474 1.00 18.86 231 LEU A O 1
ATOM 574 N N . ASP A 1 77 ? 17.704 21.000 -2.710 1.00 20.13 232 ASP A N 1
ATOM 575 C CA . ASP A 1 77 ? 17.939 19.903 -1.772 1.00 24.19 232 ASP A CA 1
ATOM 576 C C . ASP A 1 77 ? 19.437 19.606 -1.589 1.00 23.09 232 ASP A C 1
ATOM 577 O O . ASP A 1 77 ? 19.903 19.385 -0.471 1.00 24.81 232 ASP A O 1
ATOM 582 N N . GLN A 1 78 ? 20.192 19.580 -2.684 1.00 19.88 233 GLN A N 1
ATOM 583 C CA . GLN A 1 78 ? 21.630 19.306 -2.596 1.00 20.16 233 GLN A CA 1
ATOM 584 C C . GLN A 1 78 ? 22.389 20.421 -1.868 1.00 19.32 233 GLN A C 1
ATOM 585 O O . GLN A 1 78 ? 23.247 20.149 -1.023 1.00 18.59 233 GLN A O 1
ATOM 591 N N . VAL A 1 79 ? 22.064 21.674 -2.177 1.00 18.75 234 VAL A N 1
ATOM 592 C CA . VAL A 1 79 ? 22.738 22.801 -1.532 1.00 18.09 234 VAL A CA 1
ATOM 593 C C . VAL A 1 79 ? 22.405 22.825 -0.034 1.00 19.59 234 VAL A C 1
ATOM 594 O O . VAL A 1 79 ? 23.265 23.136 0.797 1.00 18.55 234 VAL A O 1
ATOM 598 N N . THR A 1 80 ? 21.158 22.502 0.310 1.00 18.41 235 THR A N 1
ATOM 599 C CA . THR A 1 80 ? 20.760 22.477 1.713 1.00 19.92 235 THR A CA 1
ATOM 600 C C . THR A 1 80 ? 21.645 21.461 2.449 1.00 21.71 235 THR A C 1
ATOM 601 O O . THR A 1 80 ? 22.170 21.751 3.530 1.00 21.63 235 THR A O 1
ATOM 605 N N . ASP A 1 81 ? 21.817 20.278 1.860 1.00 21.23 236 ASP A N 1
ATOM 606 C CA . ASP A 1 81 ? 22.653 19.241 2.468 1.00 22.57 236 ASP A CA 1
ATOM 607 C C . ASP A 1 81 ? 24.123 19.668 2.605 1.00 23.64 236 ASP A C 1
ATOM 608 O O . ASP A 1 81 ? 24.798 19.299 3.561 1.00 22.99 236 ASP A O 1
ATOM 613 N N . MET A 1 82 ? 24.605 20.451 1.646 1.00 22.59 237 MET A N 1
ATOM 614 C CA . MET A 1 82 ? 25.976 20.950 1.659 1.00 22.99 237 MET A CA 1
ATOM 615 C C . MET A 1 82 ? 26.230 21.865 2.845 1.00 25.66 237 MET A C 1
ATOM 616 O O . MET A 1 82 ? 27.296 21.839 3.443 1.00 24.21 237 MET A O 1
ATOM 621 N N . MET A 1 83 ? 25.236 22.675 3.175 1.00 27.04 238 MET A N 1
ATOM 622 C CA . MET A 1 83 ? 25.356 23.619 4.274 1.00 30.64 238 MET A CA 1
ATOM 623 C C . MET A 1 83 ? 25.246 23.034 5.672 1.00 32.37 238 MET A C 1
ATOM 624 O O . MET A 1 83 ? 26.024 23.379 6.549 1.00 32.22 238 MET A O 1
ATOM 629 N N . VAL A 1 84 ? 24.285 22.147 5.884 1.00 36.39 239 VAL A N 1
ATOM 630 C CA . VAL A 1 84 ? 24.105 21.547 7.199 1.00 41.89 239 VAL A CA 1
ATOM 631 C C . VAL A 1 84 ? 25.319 20.697 7.581 1.00 44.38 239 VAL A C 1
ATOM 632 O O . VAL A 1 84 ? 25.578 20.461 8.760 1.00 44.92 239 VAL A O 1
ATOM 636 N N . ALA A 1 85 ? 26.072 20.264 6.575 1.00 47.68 240 ALA A N 1
ATOM 637 C CA . ALA A 1 85 ? 27.261 19.451 6.799 1.00 50.28 240 ALA A CA 1
ATOM 638 C C . ALA A 1 85 ? 28.417 20.280 7.355 1.00 52.79 240 ALA A C 1
ATOM 639 O O . ALA A 1 85 ? 29.273 19.758 8.060 1.00 53.31 240 ALA A O 1
ATOM 641 N N . ASN A 1 86 ? 28.434 21.571 7.033 1.00 56.01 241 ASN A N 1
ATOM 642 C CA . ASN A 1 86 ? 29.489 22.469 7.497 1.00 59.08 241 ASN A CA 1
ATOM 643 C C . ASN A 1 86 ? 28.962 23.452 8.543 1.00 60.22 241 ASN A C 1
ATOM 644 O O . ASN A 1 86 ? 29.535 24.526 8.738 1.00 61.12 241 ASN A O 1
ATOM 649 N N . SER A 1 87 ? 27.871 23.082 9.207 1.00 60.58 242 SER A N 1
ATOM 650 C CA . SER A 1 87 ? 27.263 23.932 10.225 1.00 61.31 242 SER A CA 1
ATOM 651 C C . SER A 1 87 ? 28.267 24.429 11.263 1.00 61.10 242 SER A C 1
ATOM 652 O O . SER A 1 87 ? 28.279 25.615 11.603 1.00 61.56 242 SER A O 1
ATOM 655 N N . SER A 1 88 ? 29.102 23.520 11.763 1.00 60.83 243 SER A N 1
ATOM 656 C CA . SER A 1 88 ? 30.111 23.862 12.766 1.00 60.2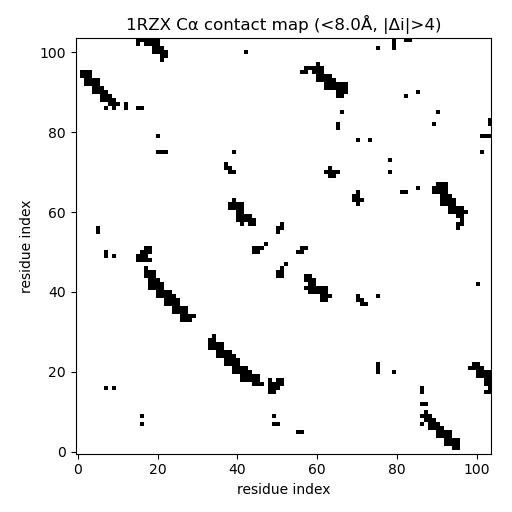6 243 SER A CA 1
ATOM 657 C C . SER A 1 88 ? 30.879 25.122 12.374 1.00 59.02 243 SER A C 1
ATOM 658 O O . SER A 1 88 ? 30.935 26.091 13.135 1.00 59.39 243 SER A O 1
ATOM 661 N N . ASN A 1 89 ? 31.471 25.098 11.185 1.00 57.01 244 ASN A N 1
ATOM 662 C CA . ASN A 1 89 ? 32.221 26.236 10.671 1.00 54.60 244 ASN A CA 1
ATOM 663 C C . ASN A 1 89 ? 31.913 26.385 9.187 1.00 50.90 244 ASN A C 1
ATOM 664 O O . ASN A 1 89 ? 32.654 25.903 8.328 1.00 50.78 244 ASN A O 1
ATOM 669 N N . LEU A 1 90 ? 30.802 27.052 8.897 1.00 45.59 245 LEU A N 1
ATOM 670 C CA . LEU A 1 90 ? 30.365 27.265 7.527 1.00 39.36 245 LEU A CA 1
ATOM 671 C C . LEU A 1 90 ? 30.926 28.542 6.921 1.00 36.38 245 LEU A C 1
ATOM 672 O O . LEU A 1 90 ? 30.963 29.587 7.574 1.00 33.72 245 LEU A O 1
ATOM 677 N N . ILE A 1 91 ? 31.349 28.453 5.663 1.00 31.30 246 ILE A N 1
ATOM 678 C CA . ILE A 1 91 ? 31.868 29.607 4.953 1.00 28.28 246 ILE A CA 1
ATOM 679 C C . ILE A 1 91 ? 31.037 29.713 3.685 1.00 27.90 246 ILE A C 1
ATOM 680 O O . ILE A 1 91 ? 31.062 28.814 2.844 1.00 26.31 246 ILE A O 1
ATOM 685 N N . ILE A 1 92 ? 30.296 30.804 3.539 1.00 26.41 247 ILE A N 1
ATOM 686 C CA . ILE A 1 92 ? 29.469 30.964 2.355 1.00 27.04 247 ILE A CA 1
ATOM 687 C C . ILE A 1 92 ? 29.836 32.195 1.541 1.00 28.66 247 ILE A C 1
ATOM 688 O O . ILE A 1 92 ? 30.037 33.286 2.079 1.00 29.02 247 ILE A O 1
ATOM 693 N N . THR A 1 93 ? 29.950 32.000 0.234 1.00 29.34 248 THR A N 1
ATOM 694 C CA . THR A 1 93 ? 30.278 33.089 -0.673 1.00 30.80 248 THR A CA 1
ATOM 695 C C . THR A 1 93 ? 28.970 33.519 -1.311 1.00 32.08 248 THR A C 1
ATOM 696 O O . THR A 1 93 ? 28.266 32.702 -1.922 1.00 29.15 248 THR A O 1
ATOM 700 N N . VAL A 1 94 ? 28.638 34.794 -1.159 1.00 33.00 249 VAL A N 1
ATOM 701 C CA . VAL A 1 94 ? 27.405 35.310 -1.709 1.00 35.37 249 VAL A CA 1
ATOM 702 C C . VAL A 1 94 ? 27.652 36.547 -2.554 1.00 37.21 249 VAL A C 1
ATOM 703 O O . VAL A 1 94 ? 28.759 37.088 -2.585 1.00 35.53 249 VAL A O 1
ATOM 707 N N . LYS A 1 95 ? 26.606 36.970 -3.252 1.00 37.35 250 LYS A N 1
ATOM 708 C CA . LYS A 1 95 ? 26.647 38.166 -4.077 1.00 40.27 250 LYS A CA 1
ATOM 709 C C . LYS A 1 95 ? 25.519 39.019 -3.527 1.00 41.28 250 LYS A C 1
ATOM 710 O O . LYS A 1 95 ? 24.345 38.730 -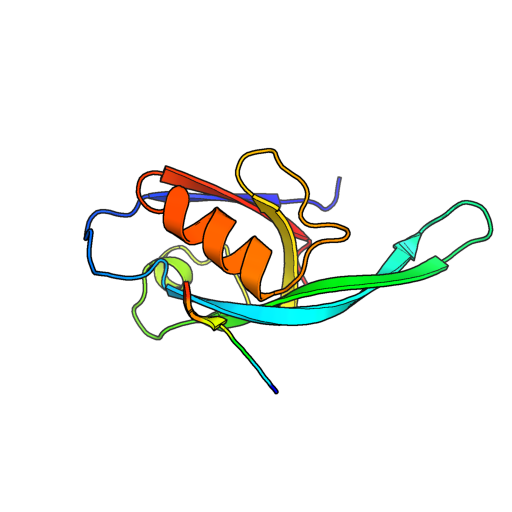3.755 1.00 39.93 250 LYS A O 1
ATOM 716 N N . PRO A 1 96 ? 25.865 40.065 -2.760 1.00 43.68 251 PRO A N 1
ATOM 717 C CA . PRO A 1 96 ? 24.889 40.975 -2.155 1.00 46.33 251 PRO A CA 1
ATOM 718 C C . PRO A 1 96 ? 23.815 41.435 -3.134 1.00 48.27 251 PRO A C 1
ATOM 719 O O . PRO A 1 96 ? 24.103 41.720 -4.295 1.00 47.35 251 PRO A O 1
ATOM 723 N N . ALA A 1 97 ? 22.578 41.498 -2.654 1.00 51.72 252 ALA A N 1
ATOM 724 C CA . ALA A 1 97 ? 21.458 41.937 -3.478 1.00 56.31 252 ALA A CA 1
ATOM 725 C C . ALA A 1 97 ? 21.468 43.459 -3.597 1.00 59.30 252 ALA A C 1
ATOM 726 O O . ALA A 1 97 ? 21.250 44.012 -4.680 1.00 60.05 252 ALA A O 1
ATOM 728 N N . ASN A 1 98 ? 21.720 44.123 -2.472 1.00 62.74 253 ASN A N 1
ATOM 729 C CA . ASN A 1 98 ? 21.765 45.581 -2.416 1.00 66.29 253 ASN A CA 1
ATOM 730 C C . ASN A 1 98 ? 23.185 46.019 -2.051 1.00 67.26 253 ASN A C 1
ATOM 731 O O . ASN A 1 98 ? 23.356 46.658 -0.988 1.00 68.03 253 ASN A O 1
ATOM 740 N N . VAL B 2 2 ? 6.212 30.368 -2.495 1.00 57.28 2 VAL B N 1
ATOM 741 C CA . VAL B 2 2 ? 7.639 30.114 -2.646 1.00 54.60 2 VAL B CA 1
ATOM 742 C C . VAL B 2 2 ? 8.085 28.953 -1.758 1.00 51.36 2 VAL B C 1
ATOM 743 O O . VAL B 2 2 ? 7.649 28.827 -0.613 1.00 50.65 2 VAL B O 1
ATOM 747 N N . LYS B 2 3 ? 8.949 28.102 -2.299 1.00 47.57 3 LYS B N 1
ATOM 748 C CA . LYS B 2 3 ? 9.474 26.965 -1.554 1.00 44.69 3 LYS B CA 1
ATOM 749 C C . LYS B 2 3 ? 10.835 27.353 -0.993 1.00 41.21 3 LYS B C 1
ATOM 750 O O . LYS B 2 3 ? 11.744 27.683 -1.745 1.00 41.12 3 LYS B O 1
ATOM 756 N N . GLU B 2 4 ? 10.973 27.331 0.326 1.00 38.17 4 GLU B N 1
ATOM 757 C CA . GLU B 2 4 ? 12.244 27.672 0.948 1.00 36.20 4 GLU B CA 1
ATOM 758 C C . GLU B 2 4 ? 12.690 26.564 1.885 1.00 33.76 4 GLU B C 1
ATOM 759 O O . GLU B 2 4 ? 11.874 25.790 2.378 1.00 33.71 4 GLU B O 1
ATOM 765 N N . SER B 2 5 ? 13.997 26.495 2.112 1.00 31.01 5 SER B N 1
ATOM 766 C CA . SER B 2 5 ? 14.595 25.465 2.952 1.00 29.36 5 SER B CA 1
ATOM 767 C C . SER B 2 5 ? 15.459 26.079 4.050 1.00 27.47 5 SER B C 1
ATOM 768 O O . SER B 2 5 ? 16.355 26.879 3.767 1.00 25.56 5 SER B O 1
ATOM 771 N N . LEU B 2 6 ? 15.170 25.713 5.298 1.00 25.92 6 LEU B N 1
ATOM 772 C CA . LEU B 2 6 ? 15.899 26.237 6.449 1.00 26.46 6 LEU B CA 1
ATOM 773 C C . LEU B 2 6 ? 17.252 25.546 6.644 1.00 25.78 6 LEU B C 1
ATOM 774 O O . LEU B 2 6 ? 17.383 24.331 6.490 1.00 25.66 6 LEU B O 1
ATOM 779 N N . VAL B 2 7 ? 18.256 26.337 6.981 1.00 26.68 7 VAL B N 1
ATOM 780 C CA . VAL B 2 7 ? 19.583 25.807 7.252 1.00 27.56 7 VAL B CA 1
ATOM 781 C C . VAL B 2 7 ? 20.038 26.463 8.558 1.00 29.18 7 VAL B C 1
ATOM 782 O O . VAL B 2 7 ? 19.584 27.606 8.799 1.00 27.49 7 VAL B O 1
#

=== Feature glossary ===
The record interleaves many kinds of information about one protein. Here is each kind framed as the question it answers.

Q: What does the local fold look like, residue by residue?
A: The Foldseek 3Di string encodes local tertiary geometry as a 20-letter alphabet — one character per residue — derived from 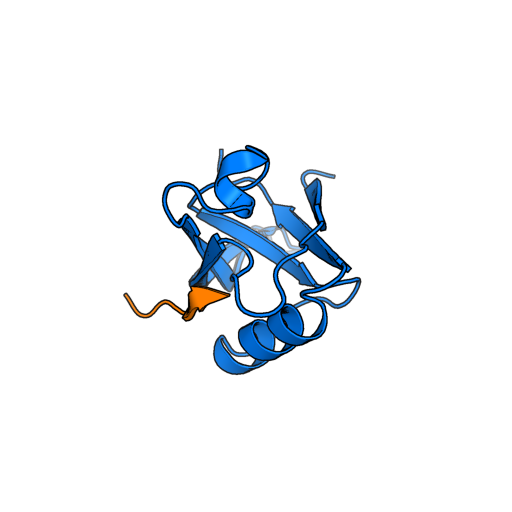the relative positions of nearby Cα atoms. Unlike the amino-acid sequence, 3Di is a direct function of the 3D structure, so two proteins with the same fold have similar 3Di strings even at low sequence identity.

Q: Which residues are in helices, strands, or loops?
A: The SS8 string is DSSP's per-residue secondary-structure call. α-helix (H) means an i→i+4 H-bond ladder; β-strand (E) means the residue participates in a β-sheet; 3₁₀ (G) and π (I) are tighter and wider helices; T/S are turns/bends; '-' is loop.

Q: How big and how compact is the whole molecule?
A: Radius of gyration (Rg) is the root-mean-square distance of Cα atoms from their centroid — a single number for overall size and compactness. A globular domain of N residues has Rg ≈ 2.2·N^0.38 Å; an extended or disordered chain has a much larger Rg. The Cα contact count is the number of residue pairs whose Cα atoms are within 8 Å and are more than four positions apart in sequence — a standard proxy for tertiary packing density. The bounding box is the smallest axis-aligned box enclosing all Cα atoms.

Q: Where is each backbone atom in 3D?
A: Structure coordinates are given as an mmCIF _atom_site loop: one row per atom with element, residue name, chain id, sequence number, and x/y/z position in Å. Only the four main-chain atoms per residue are included here; side chains are omitted to keep the record compact.

Q: What is the amino-acid chain?
A: Primary structure: the covalent order of the twenty standard amino acids along the backbone. Two proteins with the same sequence will (almost always) fold to the same structure; two with 30% identity often share a fold but not the details.

Q: What if only a Cα trace is available?
A: Three-state secondary structure (P-SEA) collapses the eight DSSP classes into helix (a), strand (b), and coil (c). P-SEA assigns these from Cα geometry alone — distances and angles — without requiring backbone oxygens, so it works on any Cα trace.

Q: What family and function is it annotated with?
A: Database cross-references. InterPro integrates a dozen domain/family signature databases into unified entries with residue-range hits. GO terms attach function/process/location labels with evidence codes. CATH codes position the fold in a four-level structural taxonomy. Organism is the NCBI-taxonomy species name.

Q: How confident is the AlphaFold model at each residue?
A: pLDDT is the predicted lDDT-Cα score: AlphaFold's confidence that the local environment of each residue (all inter-atomic distances within 15 Å) is correctly placed. It is a per-residue number between 0 and 100, with higher meaning more reliable.

Q: How mobile is each atom in the crystal?
A: B-factor (Debye–Waller factor) reflects atomic displacement in the crystal lattice. It is an experimental observable (units Å²), not a prediction; low values mean the atom is pinned down, high values mean it moves or is heterogeneous across the crystal.

Q: Which residues are buried vs exposed?
A: SASA measures how much of the protein is reachable by solvent. It is computed by rolling a water-sized probe over the atomic surface and summing the exposed area (Å²). Per-residue SASA distinguishes core (buried, low SASA) from surface (exposed, high SASA) residues; total SASA is a whole-molecule size measure.

Q: What do the diagnostic plots show?
A: Plot images: a contact map (which residues are close in 3D, as an N×N binary image), a Ramachandran scatter (backbone torsion angles, revealing secondary-structure composition at a glance), and — for AlphaFold structures — a PAE heatmap (pairwise prediction confidence).

Q: What known structures does this most resemble?
A: The Foldseek neighbor list gives the closest experimentally determined structures in the PDB, ranked by structural alignment. TM-score near 1 means near-identical fold; near 0.3 means only rough topology match. This is how one finds what a novel AlphaFold prediction most resembles in the solved-structure universe.

Q: Are the domains correctly placed relative to each other?
A: Predicted aligned error is AlphaFold's pairwise confidence. Unlike pLDDT (per-residue), PAE is per-residue-pair and captures whether two parts of the structure are correctly placed relative to each other. Units are ångströms of expected positional error.

Q: What do the rendered images show?
A: Structure images are PyMOL renders from six orthogonal camera directions. Cartoon representation draws helices as coils and strands as arrows; sticks shows the backbone as bonds; surface shows the solvent-excluded envelope. Rainbow coloring maps sequence position to hue (blue→red, N→C); chain coloring assigns a distinct color per polypeptide.

Q: What are the backbone torsion angles?
A: φ (phi) and ψ (psi) are the two rotatable backbone dihedrals per residue: φ is the C(i-1)–N–Cα–C torsion, ψ is the N–Cα–C–N(i+1) torsion, both in degrees on (−180°, 180°]. α-helical residues cluster near (−60°, −45°); β-strand residues near (−120°, +130°). A Ramachandran plot is simply a scatter o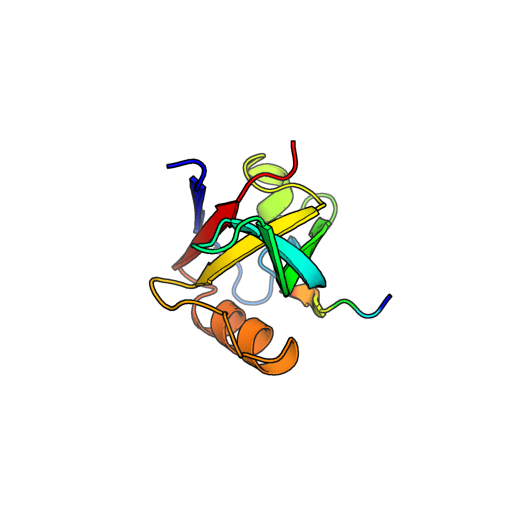f (φ, ψ) for every residue.